Protein AF-M0L1H1-F1 (afdb_monomer_lite)

Foldseek 3Di:
DVLLVVLVVQLVVLVVLLVVLVVVLVVCVVVVPDVVVNVVSVVVNVVSVVSNVVSVVVVD

Structure (mmCIF, N/CA/C/O backbone):
data_AF-M0L1H1-F1
#
_entry.id   AF-M0L1H1-F1
#
loop_
_atom_site.group_PDB
_atom_site.id
_atom_site.type_symbol
_atom_site.label_atom_id
_atom_site.label_alt_id
_atom_site.label_comp_id
_atom_site.label_asym_id
_atom_site.label_entity_id
_atom_site.label_seq_id
_atom_site.pdbx_PDB_ins_code
_atom_site.Cartn_x
_atom_site.Cartn_y
_atom_site.Cartn_z
_atom_site.occupancy
_atom_site.B_iso_or_equiv
_atom_site.auth_seq_id
_atom_site.auth_comp_id
_atom_site.auth_asym_id
_atom_site.auth_atom_id
_atom_site.pdbx_PDB_model_num
ATOM 1 N N . MET A 1 1 ? 19.467 -4.983 -22.638 1.00 63.59 1 MET A N 1
ATOM 2 C CA . MET A 1 1 ? 19.016 -6.211 -21.937 1.00 63.59 1 MET A CA 1
ATOM 3 C C . MET A 1 1 ? 19.074 -6.044 -20.425 1.00 63.59 1 MET A C 1
ATOM 5 O O . MET A 1 1 ? 18.091 -6.410 -19.805 1.00 63.59 1 MET A O 1
ATOM 9 N N . GLY A 1 2 ? 20.146 -5.470 -19.853 1.00 79.56 2 GLY A N 1
ATOM 10 C CA . GLY A 1 2 ? 20.215 -5.139 -18.417 1.00 79.56 2 GLY A CA 1
ATOM 11 C C . GLY A 1 2 ? 19.034 -4.288 -17.939 1.00 79.56 2 GLY A C 1
ATOM 12 O O . GLY A 1 2 ? 18.288 -4.737 -17.082 1.00 79.56 2 GLY A O 1
ATOM 13 N N . ASP A 1 3 ? 18.767 -3.170 -18.615 1.00 83.00 3 ASP A N 1
ATOM 14 C CA . ASP A 1 3 ? 17.702 -2.224 -18.235 1.00 83.00 3 ASP A CA 1
ATOM 15 C C . ASP A 1 3 ? 16.297 -2.853 -18.218 1.00 83.00 3 ASP A C 1
ATOM 17 O O . ASP A 1 3 ? 15.481 -2.563 -17.349 1.00 83.00 3 ASP A O 1
ATOM 21 N N . LEU A 1 4 ? 16.012 -3.775 -19.147 1.00 86.38 4 LEU A N 1
ATOM 22 C CA . LEU A 1 4 ? 14.726 -4.481 -19.195 1.00 86.38 4 LEU A CA 1
ATOM 23 C C . LEU A 1 4 ? 14.582 -5.487 -18.041 1.00 86.38 4 LEU A C 1
ATOM 25 O O . LEU A 1 4 ? 13.494 -5.642 -17.488 1.00 86.38 4 LEU A O 1
ATOM 29 N N . VAL A 1 5 ? 15.673 -6.176 -17.692 1.00 89.62 5 VAL A N 1
ATOM 30 C CA . VAL A 1 5 ? 15.711 -7.127 -16.571 1.00 89.62 5 VAL A CA 1
ATOM 31 C C . VAL A 1 5 ? 15.581 -6.387 -15.241 1.00 89.62 5 VAL A C 1
ATOM 33 O O . VAL A 1 5 ? 14.823 -6.822 -14.378 1.00 89.62 5 VAL A O 1
ATOM 36 N N . GLU A 1 6 ? 16.264 -5.253 -15.091 1.00 89.94 6 GLU A N 1
ATOM 37 C CA . GLU A 1 6 ? 16.143 -4.385 -13.917 1.00 89.94 6 GLU A CA 1
ATOM 38 C C . GLU A 1 6 ? 14.724 -3.826 -13.776 1.00 89.94 6 GLU A C 1
ATOM 40 O O . GLU A 1 6 ? 14.159 -3.871 -12.683 1.00 89.94 6 GLU A O 1
ATOM 45 N N . ALA A 1 7 ? 14.099 -3.399 -14.878 1.00 91.25 7 ALA A N 1
ATOM 46 C CA . ALA A 1 7 ? 12.714 -2.942 -14.864 1.00 91.25 7 ALA A CA 1
ATOM 47 C C . ALA A 1 7 ? 11.731 -4.060 -14.464 1.00 91.25 7 ALA A C 1
ATOM 49 O O . ALA A 1 7 ? 10.816 -3.817 -13.679 1.00 91.25 7 ALA A O 1
ATOM 50 N N . GLU A 1 8 ? 11.913 -5.297 -14.946 1.00 94.12 8 GLU A N 1
ATOM 51 C CA . GLU A 1 8 ? 11.056 -6.430 -14.552 1.00 94.12 8 GLU A CA 1
ATOM 52 C C . GLU A 1 8 ? 11.247 -6.825 -13.084 1.00 94.12 8 GLU A C 1
ATOM 54 O O . GLU A 1 8 ? 10.271 -7.133 -12.390 1.00 94.12 8 GLU A O 1
ATOM 59 N N . LEU A 1 9 ? 12.486 -6.775 -12.587 1.00 95.69 9 LEU A N 1
ATOM 60 C CA . LEU A 1 9 ? 12.766 -6.981 -11.171 1.00 95.69 9 LEU A CA 1
ATOM 61 C C . LEU A 1 9 ? 12.088 -5.898 -10.324 1.00 95.69 9 LEU A C 1
ATOM 63 O O . LEU A 1 9 ? 11.399 -6.237 -9.364 1.00 95.69 9 LEU A O 1
ATOM 67 N N . GLY A 1 10 ? 12.211 -4.626 -10.715 1.00 95.94 10 GLY A N 1
ATOM 68 C CA . GLY A 1 10 ? 11.526 -3.510 -10.064 1.00 95.94 10 GLY A CA 1
ATOM 69 C C . GLY A 1 10 ? 10.012 -3.718 -10.016 1.00 95.94 10 GLY A C 1
ATOM 70 O O . GLY A 1 10 ? 9.423 -3.683 -8.941 1.00 95.94 10 GLY A O 1
ATOM 71 N N . ARG A 1 11 ? 9.378 -4.060 -11.148 1.00 96.50 11 ARG A N 1
ATOM 72 C CA . ARG A 1 11 ? 7.931 -4.349 -11.199 1.00 96.50 11 ARG A CA 1
ATOM 73 C C . ARG A 1 11 ? 7.531 -5.496 -10.273 1.00 96.50 11 ARG A C 1
ATOM 75 O O . ARG A 1 11 ? 6.460 -5.458 -9.670 1.00 96.50 11 ARG A O 1
ATOM 82 N N . SER A 1 12 ? 8.362 -6.532 -10.186 1.00 97.62 12 SER A N 1
ATOM 83 C CA . SER A 1 12 ? 8.110 -7.682 -9.313 1.00 97.62 12 SER A CA 1
ATOM 84 C C . SER A 1 12 ? 8.186 -7.302 -7.834 1.00 97.62 12 SER A C 1
ATOM 86 O O . SER A 1 12 ? 7.378 -7.787 -7.042 1.00 97.62 12 SER A O 1
ATOM 88 N N . ILE A 1 13 ? 9.120 -6.418 -7.471 1.00 97.81 13 ILE A N 1
ATOM 89 C CA . ILE A 1 13 ? 9.254 -5.878 -6.115 1.00 97.81 13 ILE A CA 1
ATOM 90 C C . ILE A 1 13 ? 8.024 -5.039 -5.757 1.00 97.81 13 ILE A C 1
ATOM 92 O O . ILE A 1 13 ? 7.382 -5.341 -4.753 1.00 97.81 13 ILE A O 1
ATOM 96 N N . GLU A 1 14 ? 7.634 -4.087 -6.609 1.00 98.31 14 GLU A N 1
ATOM 97 C CA . GLU A 1 14 ? 6.481 -3.212 -6.346 1.00 98.31 14 GLU A CA 1
ATOM 98 C C . GLU A 1 14 ? 5.177 -4.011 -6.192 1.00 98.31 14 GLU A C 1
ATOM 100 O O . GLU A 1 14 ? 4.411 -3.814 -5.252 1.00 98.31 14 GLU A O 1
ATOM 105 N N . ARG A 1 15 ? 4.940 -5.009 -7.056 1.00 98.56 15 ARG A N 1
ATOM 106 C CA . ARG A 1 15 ? 3.767 -5.899 -6.937 1.00 98.56 15 ARG A CA 1
ATOM 107 C C . ARG A 1 15 ? 3.750 -6.674 -5.616 1.00 98.56 15 ARG A C 1
ATOM 109 O O . ARG A 1 15 ? 2.683 -6.871 -5.032 1.00 98.56 15 ARG A O 1
ATOM 116 N N . LEU A 1 16 ? 4.912 -7.138 -5.151 1.00 98.62 16 LEU A 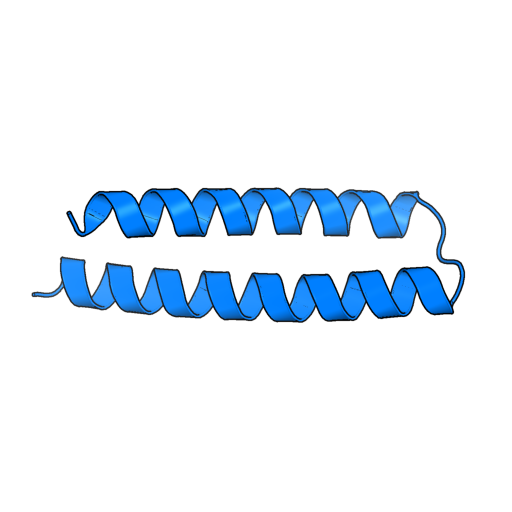N 1
ATOM 117 C CA . LEU A 1 16 ? 5.025 -7.841 -3.873 1.00 98.62 16 LEU A CA 1
ATOM 118 C C . LEU A 1 16 ? 4.780 -6.897 -2.689 1.00 98.62 16 LEU A C 1
ATOM 120 O O . LEU A 1 16 ? 4.151 -7.300 -1.710 1.00 98.62 16 LEU A O 1
ATOM 124 N N . GLU A 1 17 ? 5.282 -5.669 -2.767 1.00 98.56 17 GLU A N 1
ATOM 125 C CA . GLU A 1 17 ? 5.080 -4.634 -1.757 1.00 98.56 17 GLU A CA 1
ATOM 126 C C . GLU A 1 17 ? 3.602 -4.251 -1.632 1.00 98.56 17 GLU A C 1
ATOM 128 O O . GLU A 1 17 ? 3.046 -4.347 -0.537 1.00 98.56 17 GLU A O 1
ATOM 133 N N . ILE A 1 18 ? 2.934 -3.970 -2.755 1.00 98.81 18 ILE A N 1
ATOM 134 C CA . ILE A 1 18 ? 1.493 -3.681 -2.805 1.00 98.81 18 ILE A CA 1
ATOM 135 C C . ILE A 1 18 ? 0.688 -4.816 -2.158 1.00 98.81 18 ILE A C 1
ATOM 137 O O . ILE A 1 18 ? -0.108 -4.566 -1.254 1.00 98.81 18 ILE A O 1
ATOM 141 N N . SER A 1 19 ? 0.945 -6.075 -2.532 1.00 98.75 19 SER A N 1
ATOM 142 C CA . SER A 1 19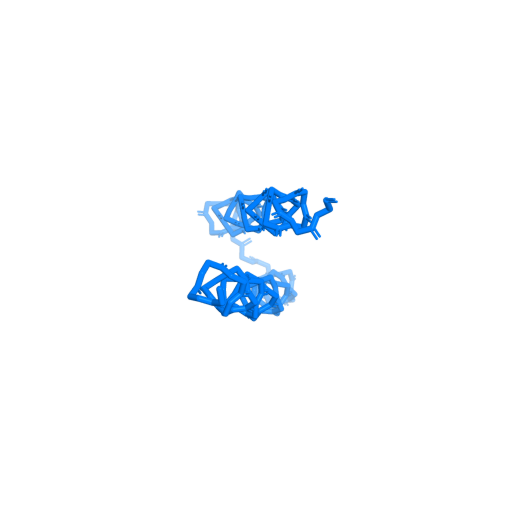 ? 0.221 -7.229 -1.973 1.00 98.75 19 SER A CA 1
ATOM 143 C C . SER A 1 19 ? 0.399 -7.374 -0.451 1.00 98.75 19 SER A C 1
ATOM 145 O O . SER A 1 19 ? -0.538 -7.730 0.277 1.00 98.75 19 SER A O 1
ATOM 147 N N . LYS A 1 20 ? 1.595 -7.070 0.067 1.00 98.81 20 LYS A N 1
ATOM 148 C CA . LYS A 1 20 ? 1.851 -7.057 1.514 1.00 98.81 20 LYS A CA 1
ATOM 149 C C . LYS A 1 20 ? 1.118 -5.909 2.202 1.00 98.81 20 LYS A C 1
ATOM 151 O O . LYS A 1 20 ? 0.528 -6.134 3.257 1.00 98.81 20 LYS A O 1
ATOM 156 N N . LEU A 1 21 ? 1.123 -4.715 1.616 1.00 98.81 21 LEU A N 1
ATOM 157 C CA . LEU A 1 21 ? 0.442 -3.543 2.167 1.00 98.81 21 LEU A CA 1
ATOM 158 C C . LEU A 1 21 ? -1.076 -3.736 2.195 1.00 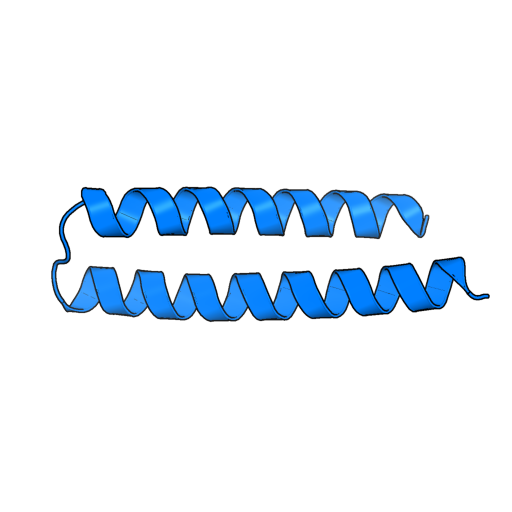98.81 21 LEU A C 1
ATOM 160 O O . LEU A 1 21 ? -1.696 -3.465 3.216 1.00 98.81 21 LEU A O 1
ATOM 164 N N . GLU A 1 22 ? -1.668 -4.321 1.153 1.00 98.81 22 GLU A N 1
ATOM 165 C CA . GLU A 1 22 ? -3.085 -4.715 1.142 1.00 98.81 22 GLU A CA 1
ATOM 166 C C . GLU A 1 22 ? -3.424 -5.697 2.272 1.00 98.81 22 GLU A C 1
ATOM 168 O O . GLU A 1 22 ? -4.453 -5.562 2.943 1.00 98.81 22 GLU A O 1
ATOM 173 N N . THR A 1 23 ? -2.538 -6.664 2.532 1.00 98.81 23 THR A N 1
ATOM 174 C CA . THR A 1 23 ? -2.701 -7.609 3.646 1.00 98.81 23 THR A CA 1
ATOM 175 C C . THR A 1 23 ? -2.628 -6.894 4.997 1.00 98.81 23 THR A C 1
ATOM 177 O O . THR A 1 23 ? -3.466 -7.140 5.865 1.00 98.81 23 THR A O 1
ATOM 180 N N . LEU A 1 24 ? -1.658 -5.995 5.184 1.00 98.75 24 LEU A N 1
ATOM 181 C CA . LEU A 1 24 ? -1.499 -5.227 6.421 1.00 98.75 24 LEU A CA 1
ATOM 182 C C . LEU A 1 24 ? -2.682 -4.290 6.669 1.00 98.75 24 LEU A C 1
ATOM 184 O O . LEU A 1 24 ? -3.191 -4.2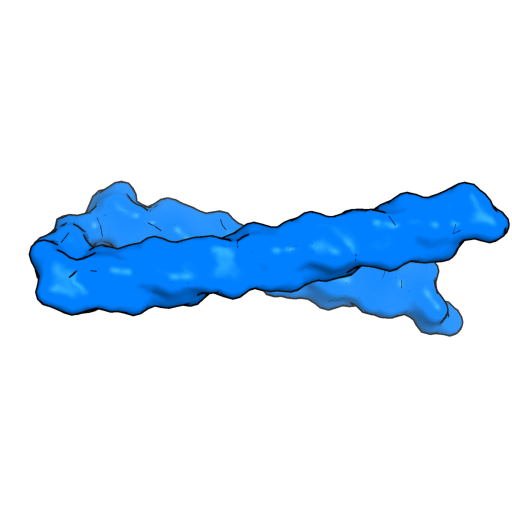62 7.784 1.00 98.75 24 LEU A O 1
ATOM 188 N N . LEU A 1 25 ? -3.168 -3.595 5.641 1.00 98.75 25 LEU A N 1
ATOM 189 C CA . LEU A 1 25 ? -4.354 -2.739 5.722 1.00 98.75 25 LEU A CA 1
ATOM 190 C C . LEU A 1 25 ? -5.608 -3.551 6.062 1.00 98.75 25 LEU A C 1
ATOM 192 O O . LEU A 1 25 ? -6.385 -3.163 6.933 1.00 98.75 25 LEU A O 1
ATOM 196 N N . THR A 1 26 ? -5.762 -4.732 5.458 1.00 98.75 26 THR A N 1
ATOM 197 C CA . THR A 1 26 ? -6.849 -5.661 5.800 1.00 98.75 26 THR A CA 1
ATOM 198 C C . THR A 1 26 ? -6.777 -6.096 7.266 1.00 98.75 26 THR A C 1
ATOM 200 O O . THR A 1 26 ? -7.801 -6.175 7.945 1.00 98.75 26 THR A O 1
ATOM 203 N N . LEU A 1 27 ? -5.579 -6.396 7.779 1.00 98.69 27 LEU A N 1
ATOM 204 C CA . LEU A 1 27 ? -5.392 -6.743 9.188 1.00 98.69 27 LEU A CA 1
ATOM 205 C C . LEU A 1 27 ? -5.690 -5.551 10.099 1.00 98.69 27 LEU A C 1
ATOM 207 O O . LEU A 1 27 ? -6.452 -5.714 11.047 1.00 98.69 27 LEU A O 1
ATOM 211 N N . ALA A 1 28 ? -5.166 -4.370 9.772 1.00 98.56 28 ALA A N 1
ATOM 212 C CA . ALA A 1 28 ? -5.379 -3.141 10.524 1.00 98.56 28 ALA A CA 1
ATOM 213 C C . ALA A 1 28 ? -6.870 -2.806 10.656 1.00 98.56 28 ALA A C 1
ATOM 215 O O . ALA A 1 28 ? -7.336 -2.520 11.757 1.00 98.56 28 ALA A O 1
ATOM 216 N N . GLN A 1 29 ? -7.631 -2.954 9.566 1.00 98.19 29 GLN A N 1
ATOM 217 C CA . GLN A 1 29 ? -9.083 -2.791 9.563 1.00 98.19 29 GLN A CA 1
ATOM 218 C C . GLN A 1 29 ? -9.787 -3.815 10.468 1.00 98.19 29 GLN A C 1
ATOM 220 O O . GLN A 1 29 ? -10.726 -3.474 11.182 1.00 98.19 29 GLN A O 1
ATOM 225 N N . ARG A 1 30 ? -9.355 -5.084 10.458 1.00 98.50 30 ARG A N 1
ATOM 226 C CA . ARG A 1 30 ? -9.967 -6.157 11.268 1.00 98.50 30 ARG A CA 1
ATOM 227 C C . ARG A 1 30 ? -9.670 -6.039 12.758 1.00 98.50 30 ARG A C 1
ATOM 229 O O . ARG A 1 30 ? -10.428 -6.584 13.557 1.00 98.50 30 ARG A O 1
ATOM 236 N N . THR A 1 31 ? -8.569 -5.387 13.119 1.00 98.25 31 THR A N 1
ATOM 237 C CA . THR A 1 31 ? -8.141 -5.201 14.510 1.00 98.25 31 THR A CA 1
ATOM 238 C C . THR A 1 31 ? -8.366 -3.783 15.028 1.00 98.25 31 THR A C 1
ATOM 240 O O . THR A 1 31 ? -7.927 -3.500 16.137 1.00 98.25 31 THR A O 1
ATOM 243 N N . ASP A 1 32 ? -9.030 -2.921 14.251 1.00 98.00 32 ASP A N 1
ATOM 244 C CA . ASP A 1 32 ? -9.335 -1.527 14.608 1.00 98.00 32 ASP A CA 1
ATOM 245 C C . ASP A 1 32 ? -8.080 -0.740 15.039 1.00 98.00 32 ASP A C 1
ATOM 247 O O . ASP A 1 32 ? -8.038 -0.107 16.095 1.00 98.00 32 ASP A O 1
ATOM 251 N N . LEU A 1 33 ? -6.998 -0.852 14.252 1.00 98.31 33 LEU A N 1
AT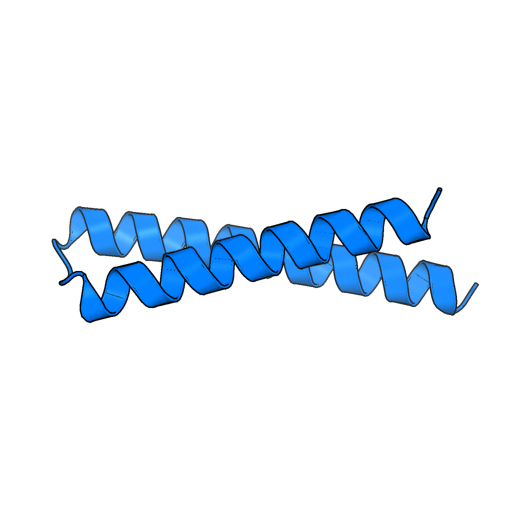OM 252 C CA . LEU A 1 33 ? -5.763 -0.114 14.541 1.00 98.31 33 LEU A CA 1
ATOM 253 C C . LEU A 1 33 ? -5.964 1.395 14.345 1.00 98.31 33 LEU A C 1
ATOM 255 O O . LEU A 1 33 ? -6.693 1.808 13.440 1.00 98.31 33 LEU A O 1
ATOM 259 N N . PRO A 1 34 ? -5.283 2.231 15.151 1.00 98.31 34 PRO A N 1
ATOM 260 C CA . PRO A 1 34 ? -5.419 3.677 15.060 1.00 98.31 34 PRO A CA 1
ATOM 261 C C . PRO A 1 34 ? -4.869 4.214 13.733 1.00 98.31 34 PRO A C 1
ATOM 263 O O . PRO A 1 34 ? -3.984 3.615 13.115 1.00 98.31 34 PRO A O 1
ATOM 266 N N . SER A 1 35 ? -5.359 5.386 13.318 1.00 97.88 35 SER A N 1
ATOM 267 C CA . SER A 1 35 ? -4.984 5.995 12.036 1.00 97.88 35 SER A CA 1
ATOM 268 C C . SER A 1 35 ? -3.486 6.291 11.925 1.00 97.88 35 SER A C 1
ATOM 270 O O . SER A 1 35 ? -2.929 6.168 10.843 1.00 97.88 35 SER A O 1
ATOM 272 N N . GLU A 1 36 ? -2.801 6.541 13.045 1.00 98.12 36 GLU A N 1
ATOM 273 C CA . GLU A 1 36 ? -1.338 6.693 13.097 1.00 98.12 36 GLU A CA 1
ATOM 274 C C . GLU A 1 36 ? -0.565 5.458 12.589 1.00 98.12 36 GLU A C 1
ATOM 276 O O . GLU A 1 36 ? 0.594 5.578 12.199 1.00 98.12 36 GLU A O 1
ATOM 281 N N . VAL A 1 37 ? -1.200 4.278 12.574 1.00 97.12 37 VAL A N 1
ATOM 282 C CA . VAL A 1 37 ? -0.660 3.047 11.976 1.00 97.12 37 VAL A CA 1
ATOM 283 C C . VAL A 1 37 ? -1.187 2.834 10.554 1.00 97.12 37 VAL A C 1
ATOM 285 O O . VAL A 1 37 ? -0.447 2.343 9.707 1.00 97.12 37 VAL A O 1
ATOM 288 N N . VAL A 1 38 ? -2.445 3.192 10.276 1.00 98.62 38 VAL A N 1
ATOM 289 C CA . VAL A 1 38 ? -3.092 2.972 8.967 1.00 98.62 38 VAL A CA 1
ATOM 290 C C . VAL A 1 38 ? -2.583 3.946 7.900 1.00 98.62 38 VAL A C 1
ATOM 292 O O . VAL A 1 38 ? -2.199 3.511 6.817 1.00 98.62 38 VAL A O 1
ATOM 295 N N . GLU A 1 39 ? -2.525 5.243 8.201 1.00 98.62 39 GLU A N 1
ATOM 296 C CA . GLU A 1 39 ? -2.173 6.298 7.239 1.00 98.62 39 GLU A CA 1
ATOM 297 C C . GLU A 1 39 ? -0.773 6.112 6.617 1.00 98.62 39 GLU A C 1
ATOM 299 O O . GLU A 1 39 ? -0.638 6.267 5.396 1.00 98.62 39 GLU A O 1
ATOM 304 N N . PRO A 1 40 ? 0.277 5.717 7.372 1.00 98.69 40 PRO A N 1
ATOM 305 C CA . PRO A 1 40 ? 1.567 5.397 6.767 1.00 98.69 40 PRO A CA 1
ATOM 306 C C . PRO A 1 40 ? 1.492 4.226 5.780 1.00 98.69 40 PRO A C 1
ATOM 308 O O . PRO A 1 40 ? 2.118 4.286 4.728 1.00 98.69 40 PRO A O 1
ATOM 311 N N . LEU A 1 41 ? 0.703 3.185 6.075 1.00 98.62 41 LEU A N 1
ATOM 312 C CA . LEU A 1 41 ? 0.552 2.024 5.189 1.00 98.62 41 LEU A CA 1
ATOM 313 C C . LEU A 1 41 ? -0.157 2.396 3.879 1.00 98.62 41 LEU A C 1
ATOM 315 O O . LEU A 1 41 ? 0.239 1.929 2.812 1.00 98.62 41 LEU A O 1
ATOM 319 N N . GLU A 1 42 ? -1.180 3.251 3.945 1.00 98.69 42 GLU A N 1
ATOM 320 C CA . GLU A 1 42 ? -1.868 3.777 2.758 1.00 98.69 42 GLU A CA 1
ATOM 321 C C . GLU A 1 42 ? -0.945 4.668 1.916 1.00 98.69 42 GLU A C 1
ATOM 323 O O . GLU A 1 42 ? -0.928 4.564 0.684 1.00 98.69 42 GLU A O 1
ATOM 328 N N . THR A 1 43 ? -0.129 5.493 2.581 1.00 98.75 43 THR A N 1
ATOM 329 C CA . THR A 1 43 ? 0.881 6.335 1.926 1.00 98.75 43 THR A CA 1
ATOM 330 C C . THR A 1 43 ? 1.898 5.473 1.185 1.00 98.75 43 THR A C 1
ATOM 332 O O . THR A 1 43 ? 2.073 5.642 -0.020 1.00 98.75 43 THR A O 1
ATOM 335 N N . THR A 1 44 ? 2.501 4.486 1.855 1.00 98.56 44 THR A N 1
ATOM 336 C CA . THR A 1 44 ? 3.470 3.576 1.227 1.00 98.56 44 THR A CA 1
ATOM 337 C C . THR A 1 44 ? 2.841 2.778 0.084 1.00 98.56 44 THR A C 1
ATOM 339 O O . THR A 1 44 ? 3.471 2.594 -0.954 1.00 98.56 44 THR A O 1
ATOM 342 N N . LYS A 1 45 ? 1.576 2.352 0.209 1.00 98.69 45 LYS A N 1
ATOM 343 C CA . LYS A 1 45 ? 0.882 1.644 -0.880 1.00 98.69 45 LYS A CA 1
ATOM 344 C C . LYS A 1 45 ? 0.739 2.533 -2.111 1.00 98.69 45 LYS A C 1
ATOM 346 O O . LYS A 1 45 ? 1.026 2.083 -3.215 1.00 98.69 45 LYS A O 1
ATOM 351 N N . THR A 1 46 ? 0.355 3.790 -1.908 1.00 98.75 46 THR A N 1
ATOM 352 C CA . THR A 1 46 ? 0.248 4.781 -2.986 1.00 98.75 46 THR A CA 1
ATOM 353 C C . THR A 1 46 ? 1.609 5.026 -3.649 1.00 98.75 46 THR A C 1
ATOM 355 O O . THR A 1 46 ? 1.706 5.118 -4.870 1.00 98.75 46 THR A O 1
ATOM 358 N N . GLU A 1 47 ? 2.686 5.107 -2.865 1.00 98.56 47 GLU A N 1
ATOM 359 C CA . GLU A 1 47 ? 4.049 5.265 -3.385 1.00 98.56 47 GLU A CA 1
ATOM 360 C C . GLU A 1 47 ? 4.495 4.069 -4.236 1.00 98.56 47 GLU A C 1
ATOM 362 O O . GLU A 1 47 ? 5.049 4.282 -5.318 1.00 98.56 47 GLU A O 1
ATOM 367 N N . ALA A 1 48 ? 4.197 2.843 -3.795 1.00 98.31 48 ALA A N 1
ATOM 368 C CA . ALA A 1 48 ? 4.490 1.616 -4.533 1.00 98.31 48 ALA A CA 1
ATOM 369 C C . ALA A 1 48 ? 3.666 1.504 -5.832 1.00 98.31 48 ALA A C 1
ATOM 371 O O . ALA A 1 48 ? 4.187 1.144 -6.889 1.00 98.31 48 ALA A O 1
ATOM 372 N N . GLU A 1 49 ? 2.385 1.890 -5.802 1.00 98.69 49 GLU A N 1
ATOM 373 C CA . GLU A 1 49 ? 1.530 1.971 -6.998 1.00 98.69 49 GLU A CA 1
ATOM 374 C C . GLU A 1 49 ? 2.100 2.963 -8.027 1.00 98.69 49 GLU A C 1
ATOM 376 O O . GLU A 1 49 ? 2.253 2.618 -9.202 1.00 98.69 49 GLU A O 1
ATOM 381 N N . ASN A 1 50 ? 2.528 4.147 -7.577 1.00 98.12 50 ASN A N 1
ATOM 382 C CA . ASN A 1 50 ? 3.194 5.141 -8.424 1.00 98.12 50 ASN A CA 1
ATOM 383 C C . ASN A 1 50 ? 4.566 4.653 -8.937 1.00 98.12 50 ASN A C 1
ATOM 385 O O . ASN A 1 50 ? 5.001 5.001 -10.038 1.00 98.12 50 ASN A O 1
ATOM 389 N N . GLY A 1 51 ? 5.309 3.886 -8.133 1.00 96.38 51 GLY A N 1
ATOM 390 C CA . GLY A 1 51 ? 6.552 3.223 -8.540 1.00 96.38 51 GLY A CA 1
ATOM 391 C C . GLY A 1 51 ? 6.317 2.232 -9.678 1.00 96.38 51 GLY A C 1
ATOM 392 O O . GLY A 1 51 ? 6.989 2.296 -10.712 1.00 96.38 51 GLY A O 1
ATOM 393 N N . LEU A 1 52 ? 5.302 1.382 -9.526 1.00 97.25 52 LEU A N 1
ATOM 394 C CA . LEU A 1 52 ? 4.913 0.389 -10.518 1.00 97.25 52 LEU A CA 1
ATOM 395 C C . LEU A 1 52 ? 4.476 1.026 -11.841 1.00 97.25 52 LEU A C 1
ATOM 397 O O . LEU A 1 52 ? 4.905 0.550 -12.891 1.00 97.25 52 LEU A O 1
ATOM 401 N N . GLU A 1 53 ? 3.661 2.082 -11.800 1.00 96.62 53 GLU A N 1
ATOM 402 C CA . GLU A 1 53 ? 3.219 2.819 -12.994 1.00 96.62 53 GLU A CA 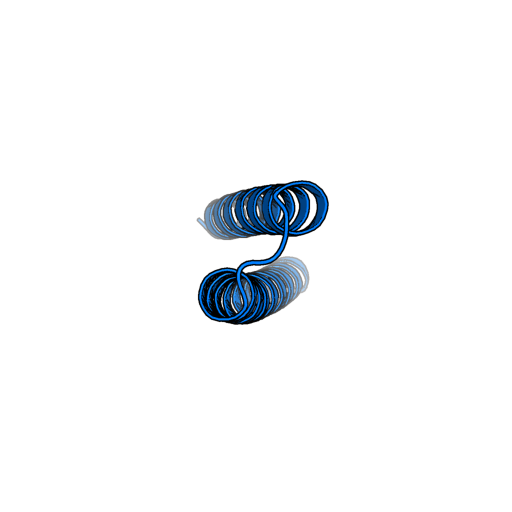1
ATOM 403 C C . GLU A 1 53 ? 4.423 3.361 -13.781 1.00 96.62 53 GLU A C 1
ATOM 405 O O . GLU A 1 53 ? 4.598 3.046 -14.958 1.00 96.62 53 GLU A O 1
ATOM 410 N N . ARG A 1 54 ? 5.357 4.041 -13.102 1.00 94.50 54 ARG A N 1
ATOM 411 C CA . ARG A 1 54 ? 6.584 4.561 -13.735 1.00 94.50 54 ARG A CA 1
ATOM 412 C C . ARG A 1 54 ? 7.440 3.462 -14.374 1.00 94.50 54 ARG A C 1
ATOM 414 O O . ARG A 1 54 ? 8.016 3.666 -15.439 1.00 94.50 54 ARG A O 1
ATOM 421 N N . LEU A 1 55 ? 7.536 2.290 -13.745 1.00 93.50 55 LEU A N 1
ATOM 422 C CA . LEU A 1 55 ? 8.285 1.146 -14.284 1.00 93.50 55 LEU A CA 1
ATOM 423 C C . LEU A 1 55 ? 7.581 0.450 -15.458 1.00 93.50 55 LEU A C 1
ATOM 425 O O . LEU A 1 55 ? 8.231 -0.284 -16.209 1.00 93.50 55 LEU A O 1
ATOM 429 N N . GLN A 1 56 ? 6.267 0.628 -15.606 1.00 89.94 56 GLN A N 1
ATOM 430 C CA . GLN A 1 56 ? 5.525 0.178 -16.783 1.00 89.94 56 GLN A CA 1
ATOM 431 C C . GLN A 1 56 ? 5.784 1.117 -17.966 1.00 89.94 56 GLN A C 1
ATOM 433 O O . GLN A 1 56 ? 6.097 0.632 -19.055 1.00 89.94 56 GLN A O 1
ATOM 438 N N . ASP A 1 57 ? 5.791 2.429 -17.727 1.00 87.94 57 ASP A N 1
ATOM 439 C CA . ASP A 1 57 ? 6.065 3.443 -18.753 1.00 87.94 57 ASP A CA 1
ATOM 440 C C . ASP A 1 57 ? 7.475 3.333 -19.352 1.00 87.94 57 ASP A C 1
ATOM 442 O O . ASP A 1 57 ? 7.664 3.563 -20.541 1.00 87.94 57 ASP A O 1
ATOM 446 N N . LEU A 1 58 ? 8.469 2.915 -18.560 1.00 80.25 58 LEU A N 1
ATOM 447 C CA . LEU A 1 58 ? 9.853 2.712 -19.020 1.00 80.25 58 LEU A CA 1
ATOM 448 C C . LEU A 1 58 ? 10.040 1.504 -19.956 1.00 80.25 58 LEU A C 1
ATOM 450 O O . LEU A 1 58 ? 11.134 1.299 -20.483 1.00 80.25 58 LEU A O 1
ATOM 454 N N . SER A 1 59 ? 9.011 0.671 -20.120 1.00 64.94 59 SER A N 1
ATOM 455 C CA . SER A 1 59 ? 9.053 -0.538 -20.952 1.00 64.94 59 SER A CA 1
ATOM 456 C C . SER A 1 59 ? 8.249 -0.449 -22.254 1.00 64.94 59 SER A C 1
ATOM 458 O O . SER A 1 59 ? 8.217 -1.435 -22.996 1.00 64.94 59 SER A O 1
ATOM 460 N N . LEU A 1 60 ? 7.629 0.707 -22.522 1.00 56.91 60 LEU A N 1
ATOM 461 C CA . LEU A 1 60 ? 6.923 1.054 -23.764 1.00 56.91 60 LEU A CA 1
ATOM 462 C C . LEU A 1 60 ? 7.840 1.811 -24.735 1.00 56.91 60 LEU A C 1
ATOM 464 O O . LEU A 1 60 ? 7.684 1.582 -25.957 1.00 56.91 60 LEU A O 1
#

Radius of gyration: 14.01 Å; chains: 1; bounding box: 30×14×39 Å

InterPro domains:
  IPR010287 Protein of unknown function DUF892, YciF-like [PF05974] (10-58)
  IPR012347 Ferritin-like [G3DSA:1.20.1260.10] (2-60)

Secondary structure (DSSP, 8-state):
-HHHHHHHHHHHHHHHHHHHHHHHHHHHHHTT--HHHHHHHHHHHHHHHHHHHHHHHTT-

pLDDT: mean 94.4, std 8.78, range [56.91, 98.81]

Sequence (60 aa):
MGDLVEAELGRSIERLEISKLETLLTLAQRTDLPSEVVEPLETTKTEAENGLERLQDLSL

Organism: NCBI:txid358396